Protein AF-A0A966IIR7-F1 (afdb_monomer)

Secondary structure (DSSP, 8-state):
---HHHHHHHHHHHHHHHHHHHHHHHHTTSS-HHHHHHHHHHHHHHHHHHHTT-HHHHHHHHHHHHHHHHHHHHHHHHSPPPHHHHHHHHHHHHHHHHHHHHHHH---

Sequence (108 aa):
MLTNSRIRSSINVICSSLIILKLFSFFNNDITFFFFVFWSIPFAIFMYMGNKLSIKSFQSFSFILLIYFLSASLRVFGIKPLINDLLEMMLIVTLFLVCIFSPRSIKK

pLDDT: mean 88.1, std 7.47, range [52.53, 94.75]

Solvent-accessible surface area (backbone atoms only — not comparable to full-atom values): 6003 Å² total; per-residue (Å²): 133,66,49,73,68,54,53,38,49,52,49,46,52,53,43,49,49,52,45,52,50,45,50,51,38,41,77,70,64,76,44,53,70,66,65,43,52,66,58,41,49,62,42,54,54,41,46,61,48,51,65,69,67,42,59,67,55,33,56,57,44,41,53,56,49,49,55,47,50,57,61,52,46,48,49,42,76,71,44,87,62,48,71,66,51,53,51,49,51,54,51,50,53,52,50,41,52,49,35,67,53,43,57,79,48,60,77,130

Foldseek 3Di:
DQDLVNLLVLLVVLLVVLLVLLVVCVVVVVDDPCVSVVVNVLSVVLNVVVNVLDLVSLVVSLVVLVVVLVVLVCPCPVHPHDPSSVVSNVSSVVSSVSSVCSNVVDDD

Structure (mmCIF, N/CA/C/O backbone):
data_AF-A0A966IIR7-F1
#
_entry.id   AF-A0A966IIR7-F1
#
loop_
_atom_site.group_PDB
_atom_site.id
_atom_site.type_symbol
_atom_site.label_atom_id
_atom_site.label_alt_id
_atom_site.label_comp_id
_atom_site.label_asym_id
_atom_site.label_entity_id
_atom_site.label_seq_id
_atom_site.pdbx_PDB_ins_code
_atom_site.Cartn_x
_atom_site.Cartn_y
_atom_site.Cartn_z
_atom_site.occupancy
_atom_site.B_iso_or_equiv
_atom_site.auth_seq_id
_atom_site.auth_comp_id
_atom_site.auth_asym_id
_atom_site.auth_atom_id
_atom_site.pdbx_PDB_model_num
ATOM 1 N N . MET A 1 1 ? 20.114 4.908 -9.059 1.00 52.53 1 MET A N 1
ATOM 2 C CA . MET A 1 1 ? 19.142 4.111 -9.847 1.00 52.53 1 MET A CA 1
ATOM 3 C C . MET A 1 1 ? 18.743 2.881 -9.044 1.00 52.53 1 MET A C 1
ATOM 5 O O . MET A 1 1 ? 19.628 2.134 -8.643 1.00 52.53 1 MET A O 1
ATOM 9 N N . LEU A 1 2 ? 17.451 2.686 -8.764 1.00 60.75 2 LEU A N 1
ATOM 10 C CA . LEU A 1 2 ? 16.954 1.438 -8.170 1.00 60.75 2 LEU A CA 1
ATOM 11 C C . LEU A 1 2 ? 17.083 0.313 -9.206 1.00 60.75 2 LEU A C 1
ATOM 13 O O . LEU A 1 2 ? 16.666 0.482 -10.348 1.00 60.75 2 LEU A O 1
ATOM 17 N N . THR A 1 3 ? 17.689 -0.814 -8.834 1.00 77.56 3 THR A N 1
ATOM 18 C CA . THR A 1 3 ? 17.731 -2.005 -9.692 1.00 77.56 3 THR A CA 1
ATOM 19 C C . THR A 1 3 ? 16.383 -2.723 -9.657 1.00 77.56 3 THR A C 1
ATOM 21 O O . THR A 1 3 ? 15.680 -2.683 -8.646 1.00 77.56 3 THR A O 1
ATOM 24 N N . ASN A 1 4 ? 16.042 -3.443 -10.728 1.00 82.19 4 ASN A N 1
ATOM 25 C CA . ASN A 1 4 ? 14.807 -4.233 -10.826 1.00 82.19 4 ASN A CA 1
ATOM 26 C C . ASN A 1 4 ? 14.606 -5.173 -9.616 1.00 82.19 4 ASN A C 1
ATOM 28 O O . ASN A 1 4 ? 13.490 -5.322 -9.125 1.00 82.19 4 ASN A O 1
ATOM 32 N N . SER A 1 5 ? 15.687 -5.751 -9.081 1.00 82.56 5 SER A N 1
ATOM 33 C CA . SER A 1 5 ? 15.658 -6.578 -7.866 1.00 82.56 5 SER A CA 1
ATOM 34 C C . SER A 1 5 ? 15.276 -5.797 -6.604 1.00 82.56 5 SER A C 1
ATOM 36 O O . SER A 1 5 ? 14.477 -6.281 -5.804 1.00 82.56 5 SER A O 1
ATOM 38 N N . ARG A 1 6 ? 15.795 -4.573 -6.438 1.00 86.12 6 ARG A N 1
ATOM 39 C CA . ARG A 1 6 ? 15.478 -3.707 -5.294 1.00 86.12 6 ARG A CA 1
ATOM 40 C C . ARG A 1 6 ? 14.026 -3.249 -5.330 1.00 86.12 6 ARG A C 1
ATOM 42 O O . ARG A 1 6 ? 13.383 -3.286 -4.295 1.00 86.12 6 ARG A O 1
ATOM 49 N N . ILE A 1 7 ? 13.494 -2.911 -6.508 1.00 86.12 7 ILE A N 1
ATOM 50 C CA . ILE A 1 7 ? 12.078 -2.534 -6.676 1.00 86.12 7 ILE A CA 1
ATOM 51 C C . ILE A 1 7 ? 11.160 -3.664 -6.194 1.00 86.12 7 ILE A C 1
ATOM 53 O O . ILE A 1 7 ? 10.282 -3.432 -5.366 1.00 86.12 7 ILE A O 1
ATOM 57 N N . ARG A 1 8 ? 11.407 -4.900 -6.651 1.00 89.19 8 ARG A N 1
ATOM 58 C CA . ARG A 1 8 ? 10.648 -6.084 -6.214 1.00 89.19 8 ARG A CA 1
ATOM 59 C C . ARG A 1 8 ? 10.728 -6.282 -4.704 1.00 89.19 8 ARG A C 1
ATOM 61 O O . ARG A 1 8 ? 9.705 -6.460 -4.051 1.00 89.19 8 ARG A O 1
ATOM 68 N N . SER A 1 9 ? 11.938 -6.207 -4.149 1.00 89.44 9 SER A N 1
ATOM 69 C CA . SER A 1 9 ? 12.151 -6.345 -2.708 1.00 89.44 9 SER A CA 1
ATOM 70 C C . SER A 1 9 ? 11.400 -5.274 -1.919 1.00 89.44 9 SER A C 1
ATOM 72 O O . SER A 1 9 ? 10.732 -5.607 -0.948 1.00 89.44 9 SER A O 1
ATOM 74 N N . SER A 1 10 ? 11.466 -4.006 -2.336 1.00 89.94 10 SER A N 1
ATOM 75 C CA . SER A 1 10 ? 10.766 -2.905 -1.670 1.00 89.94 10 SER A CA 1
ATOM 76 C C . SER A 1 10 ? 9.252 -3.103 -1.687 1.00 89.94 10 SER A C 1
ATOM 78 O O . SER A 1 10 ? 8.615 -2.940 -0.654 1.00 89.94 10 SER A O 1
ATOM 80 N N . ILE A 1 11 ? 8.676 -3.509 -2.823 1.00 92.31 11 ILE A N 1
ATOM 81 C CA . ILE A 1 11 ? 7.233 -3.775 -2.930 1.00 92.31 11 ILE A CA 1
ATOM 82 C C . ILE A 1 11 ? 6.820 -4.899 -1.990 1.00 92.31 11 ILE A C 1
ATOM 84 O O . ILE A 1 11 ? 5.873 -4.730 -1.228 1.00 92.31 11 ILE A O 1
ATOM 88 N N . ASN A 1 12 ? 7.537 -6.023 -2.020 1.00 92.19 12 ASN A N 1
ATOM 89 C CA . ASN A 1 12 ? 7.192 -7.184 -1.205 1.00 92.19 12 ASN A CA 1
ATOM 90 C C . ASN A 1 12 ? 7.312 -6.869 0.291 1.00 92.19 12 ASN A C 1
ATOM 92 O O . ASN A 1 12 ? 6.437 -7.265 1.051 1.00 92.19 12 ASN A O 1
ATOM 96 N N . VAL A 1 13 ? 8.341 -6.120 0.706 1.00 94.38 13 VAL A N 1
ATOM 97 C CA . VAL A 1 13 ? 8.530 -5.701 2.106 1.00 94.38 13 VAL A CA 1
ATOM 98 C C . VAL A 1 13 ? 7.434 -4.738 2.563 1.00 94.38 13 VAL A C 1
ATOM 100 O O . VAL A 1 13 ? 6.905 -4.898 3.656 1.00 94.38 13 VAL A O 1
ATOM 103 N N . ILE A 1 14 ? 7.069 -3.749 1.744 1.00 94.12 14 ILE A N 1
ATOM 104 C CA . ILE A 1 14 ? 6.053 -2.759 2.132 1.00 94.12 14 ILE A CA 1
ATOM 105 C C . ILE A 1 14 ? 4.640 -3.367 2.092 1.00 94.12 14 ILE A C 1
ATOM 107 O O . ILE A 1 14 ? 3.805 -3.074 2.942 1.00 94.12 14 ILE A O 1
ATOM 111 N N . CYS A 1 15 ? 4.345 -4.241 1.128 1.00 94.25 15 CYS A N 1
ATOM 112 C CA . CYS A 1 15 ? 3.049 -4.921 1.080 1.00 94.25 15 CYS A CA 1
ATOM 113 C C . CYS A 1 15 ? 2.898 -5.932 2.220 1.00 94.25 15 CYS A C 1
ATOM 115 O O . CYS A 1 15 ? 1.826 -6.018 2.816 1.00 94.25 15 CYS A O 1
ATOM 117 N N . SER A 1 16 ? 3.956 -6.681 2.550 1.00 93.69 16 SER A N 1
ATOM 118 C CA . SER A 1 16 ? 3.914 -7.603 3.685 1.00 93.69 16 SER A CA 1
ATOM 119 C C . SER A 1 16 ? 3.780 -6.852 5.006 1.00 93.69 16 SER A C 1
ATOM 121 O O . SER A 1 16 ? 2.968 -7.257 5.835 1.00 93.69 16 SER A O 1
ATOM 123 N N . SER A 1 17 ? 4.476 -5.722 5.183 1.00 94.38 17 SER A N 1
ATOM 124 C CA . SER A 1 17 ? 4.325 -4.897 6.382 1.00 94.38 17 SER A CA 1
ATOM 125 C C . SER A 1 17 ? 2.912 -4.326 6.516 1.00 94.38 17 SER A C 1
ATOM 127 O O . SER A 1 17 ? 2.359 -4.379 7.610 1.00 94.38 17 SER A O 1
ATOM 129 N N . LEU A 1 18 ? 2.280 -3.879 5.422 1.00 94.38 18 LEU A N 1
ATOM 130 C CA . LEU A 1 18 ? 0.878 -3.440 5.428 1.00 94.38 18 LEU A CA 1
ATOM 131 C C . LEU A 1 18 ? -0.083 -4.556 5.853 1.00 94.38 18 LEU A C 1
ATOM 133 O O . LEU A 1 18 ? -0.958 -4.324 6.684 1.00 94.38 18 LEU A O 1
ATOM 137 N N . ILE A 1 19 ? 0.089 -5.771 5.323 1.00 94.38 19 ILE A N 1
ATOM 138 C CA . ILE A 1 19 ? -0.754 -6.922 5.685 1.00 94.38 19 ILE A CA 1
ATOM 139 C C . ILE A 1 19 ? -0.553 -7.305 7.155 1.00 94.38 19 ILE A C 1
ATOM 141 O O . ILE A 1 19 ? -1.532 -7.550 7.857 1.00 94.38 19 ILE A O 1
ATOM 145 N N . ILE A 1 20 ? 0.693 -7.324 7.634 1.00 94.75 20 ILE A N 1
ATOM 146 C CA . ILE A 1 20 ? 1.017 -7.607 9.039 1.00 94.75 20 ILE A CA 1
ATOM 147 C C . ILE A 1 20 ? 0.396 -6.550 9.957 1.00 94.75 20 ILE A C 1
ATOM 149 O O . ILE A 1 20 ? -0.198 -6.890 10.976 1.00 94.75 20 ILE A O 1
ATOM 153 N N . LEU A 1 21 ? 0.472 -5.272 9.590 1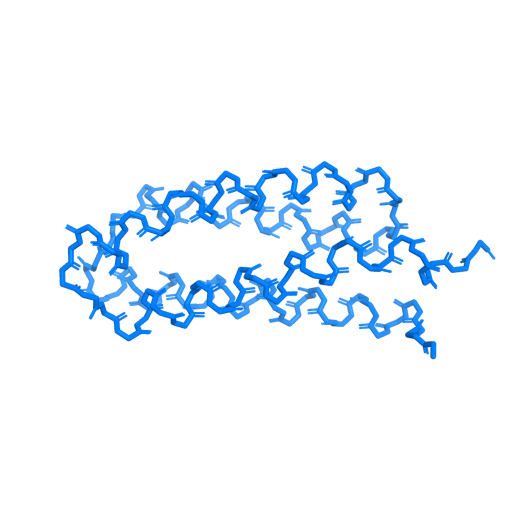.00 93.88 21 LEU A N 1
ATOM 154 C CA . LEU A 1 21 ? -0.107 -4.193 10.383 1.00 93.88 21 LEU A CA 1
ATOM 155 C C . LEU A 1 21 ? -1.638 -4.307 10.437 1.00 93.88 21 LEU A C 1
ATOM 157 O O . LEU A 1 21 ? -2.234 -4.224 11.508 1.00 93.88 21 LEU A O 1
ATOM 161 N N . LYS A 1 22 ? -2.266 -4.634 9.304 1.00 91.81 22 LYS A N 1
ATOM 162 C CA . LYS A 1 22 ? -3.694 -4.965 9.222 1.00 91.81 22 LYS A CA 1
ATOM 163 C C . LYS A 1 22 ? -4.073 -6.176 10.083 1.00 91.81 22 LYS A C 1
ATOM 165 O O . LYS A 1 22 ? -5.136 -6.154 10.699 1.00 91.81 22 LYS A O 1
ATOM 170 N N . LEU A 1 23 ? -3.227 -7.206 10.151 1.00 93.44 23 LEU A N 1
ATOM 171 C CA . LEU A 1 23 ? -3.422 -8.347 11.054 1.00 93.44 23 LEU A CA 1
ATOM 172 C C . LEU A 1 23 ? -3.385 -7.908 12.522 1.00 93.44 23 LEU A C 1
ATOM 174 O O . LEU A 1 23 ? -4.250 -8.318 13.290 1.00 93.44 23 LEU A O 1
ATOM 178 N N . PHE A 1 24 ? -2.445 -7.042 12.911 1.00 92.81 24 PHE A N 1
ATOM 179 C CA . PHE A 1 24 ? -2.403 -6.493 14.270 1.00 92.81 24 PHE A CA 1
ATOM 180 C C . PHE A 1 24 ? -3.656 -5.678 14.607 1.00 92.81 24 PHE A C 1
ATOM 182 O O . PHE A 1 24 ? -4.251 -5.898 15.657 1.00 92.81 24 PHE A O 1
ATOM 189 N N . SER A 1 25 ? -4.114 -4.800 13.709 1.00 90.69 25 SER A N 1
ATOM 190 C CA . SER A 1 25 ? -5.377 -4.067 13.894 1.00 90.69 25 SER A CA 1
ATOM 191 C C . SER A 1 25 ? -6.588 -4.999 14.012 1.00 90.69 25 SER A C 1
ATOM 193 O O . SER A 1 25 ? -7.524 -4.700 14.747 1.00 90.69 25 SER A O 1
ATOM 195 N N . PHE A 1 26 ? -6.586 -6.137 13.310 1.00 92.06 26 PHE A N 1
ATOM 196 C CA . PHE A 1 26 ? -7.637 -7.145 13.454 1.00 92.06 26 PHE A CA 1
ATOM 197 C C . PHE A 1 26 ? -7.594 -7.821 14.831 1.00 92.06 26 PHE A C 1
ATOM 199 O O . PHE A 1 26 ? -8.626 -7.904 15.489 1.00 92.06 26 PHE A O 1
ATOM 206 N N . PHE A 1 27 ? -6.417 -8.242 15.305 1.00 91.69 27 PHE A N 1
ATOM 207 C CA . PHE A 1 27 ? -6.271 -8.835 16.642 1.00 91.69 27 PHE A CA 1
ATOM 208 C C . PHE A 1 27 ? -6.611 -7.864 17.779 1.00 91.69 27 PHE A C 1
ATOM 210 O O . PHE A 1 27 ? -7.121 -8.290 18.812 1.00 91.69 27 PHE A O 1
ATOM 217 N N . ASN A 1 28 ? -6.382 -6.566 17.576 1.00 89.94 28 ASN A N 1
ATOM 218 C CA . ASN A 1 28 ? -6.762 -5.516 18.521 1.00 89.94 28 ASN A CA 1
ATOM 219 C C . ASN A 1 28 ? -8.266 -5.182 18.497 1.00 89.94 28 ASN A C 1
ATOM 221 O O . ASN A 1 28 ? -8.707 -4.335 19.268 1.00 89.94 28 ASN A O 1
ATOM 225 N N . ASN A 1 29 ? -9.059 -5.851 17.649 1.00 86.12 29 ASN A N 1
ATOM 226 C CA . ASN A 1 29 ? -10.483 -5.587 17.411 1.00 86.12 29 ASN A CA 1
ATOM 227 C C . ASN A 1 29 ? -10.792 -4.182 16.854 1.00 86.12 29 ASN A C 1
ATOM 229 O O . ASN A 1 29 ? -11.938 -3.739 16.912 1.00 86.12 29 ASN A O 1
ATOM 233 N N . ASP A 1 30 ? -9.806 -3.501 16.260 1.00 85.44 30 ASP A N 1
ATOM 234 C CA . ASP A 1 30 ? -9.989 -2.176 15.647 1.00 85.44 30 ASP A CA 1
ATOM 235 C C . ASP A 1 30 ? -10.734 -2.266 14.302 1.00 85.44 30 ASP A C 1
ATOM 237 O O . ASP A 1 30 ? -11.360 -1.308 13.844 1.00 85.44 30 ASP A O 1
ATOM 241 N N . ILE A 1 31 ? -10.652 -3.422 13.634 1.00 88.44 31 ILE A N 1
ATOM 242 C CA . ILE A 1 31 ? -11.273 -3.675 12.331 1.00 88.44 31 ILE A CA 1
ATOM 243 C C . ILE A 1 31 ? -11.984 -5.025 12.302 1.00 88.44 31 ILE A C 1
ATOM 245 O O . ILE A 1 31 ? -11.581 -5.985 12.955 1.00 88.44 31 ILE A O 1
ATOM 249 N N . THR A 1 32 ? -13.011 -5.132 11.462 1.00 91.12 32 THR A N 1
ATOM 250 C CA . THR A 1 32 ? -13.695 -6.406 11.224 1.00 91.12 32 THR A CA 1
ATOM 251 C C . THR A 1 32 ? -12.884 -7.316 10.303 1.00 91.12 32 THR A C 1
ATOM 253 O O . THR A 1 32 ? -12.108 -6.857 9.458 1.00 91.12 32 THR A O 1
ATOM 256 N N . PHE A 1 33 ? -13.131 -8.625 10.400 1.00 89.06 33 PHE A N 1
ATOM 257 C CA . PHE A 1 33 ? -12.530 -9.621 9.509 1.00 89.06 33 PHE A CA 1
ATOM 258 C C . PHE A 1 33 ? -12.780 -9.301 8.025 1.00 89.06 33 PHE A C 1
ATOM 260 O O . PHE A 1 33 ? -11.876 -9.403 7.198 1.00 89.06 33 PHE A O 1
ATOM 267 N N . PHE A 1 34 ? -13.983 -8.827 7.688 1.00 90.75 34 PHE A N 1
ATOM 268 C CA . PHE A 1 34 ? -14.313 -8.417 6.323 1.00 90.75 34 PHE A CA 1
ATOM 269 C C . PHE A 1 34 ? -13.407 -7.277 5.831 1.00 90.75 34 PHE A C 1
ATOM 271 O O . PHE A 1 34 ? -12.843 -7.363 4.743 1.00 90.75 34 PHE A O 1
ATOM 278 N N . PHE A 1 35 ? -13.193 -6.242 6.653 1.00 88.88 35 PHE A N 1
ATOM 279 C CA . PHE A 1 35 ? -12.299 -5.123 6.326 1.00 88.88 35 PHE A CA 1
ATOM 280 C C . PHE A 1 35 ? -10.824 -5.523 6.246 1.00 88.88 35 PHE A C 1
ATOM 282 O O . PHE A 1 35 ? -10.038 -4.858 5.564 1.00 88.88 35 PHE A O 1
ATOM 289 N N . PHE A 1 36 ? -10.426 -6.566 6.968 1.00 91.62 36 PHE A N 1
ATOM 290 C CA . PHE A 1 36 ? -9.097 -7.147 6.856 1.00 91.62 36 PHE A CA 1
ATOM 291 C C . PHE A 1 36 ? -8.916 -7.848 5.500 1.00 91.62 36 PHE A C 1
ATOM 293 O O . PHE A 1 36 ? -7.987 -7.531 4.753 1.00 91.62 36 PHE A O 1
ATOM 300 N N . VAL A 1 37 ? -9.832 -8.752 5.142 1.00 92.81 37 VAL A N 1
ATOM 301 C CA . VAL A 1 37 ? -9.762 -9.531 3.895 1.00 92.81 37 VAL A CA 1
ATOM 302 C C . VAL A 1 37 ? -9.901 -8.633 2.664 1.00 92.81 37 VAL A C 1
ATOM 304 O O . VAL A 1 37 ? -9.102 -8.734 1.734 1.00 92.81 37 VAL A O 1
ATOM 307 N N . PHE A 1 38 ? -10.860 -7.704 2.679 1.00 92.19 38 PHE A N 1
ATOM 308 C CA . PHE A 1 38 ? -11.132 -6.812 1.550 1.00 92.19 38 PHE A CA 1
ATOM 309 C C . PHE A 1 38 ? -9.896 -6.009 1.126 1.00 92.19 38 PHE A C 1
ATOM 311 O O . PHE A 1 38 ? -9.621 -5.886 -0.064 1.00 92.19 38 PHE A O 1
ATOM 318 N N . TRP A 1 39 ? -9.121 -5.504 2.091 1.00 90.38 39 TRP A N 1
ATOM 319 C CA . TRP A 1 39 ? -7.938 -4.693 1.802 1.00 90.38 39 TRP A CA 1
ATOM 320 C C . TRP A 1 39 ? -6.649 -5.501 1.641 1.00 90.38 39 TRP A C 1
ATOM 322 O O . TRP A 1 39 ? -5.774 -5.085 0.887 1.00 90.38 39 TRP A O 1
ATOM 332 N N . SER A 1 40 ? -6.526 -6.676 2.264 1.00 91.44 40 SER A N 1
ATOM 333 C CA . SER A 1 40 ? -5.346 -7.540 2.093 1.00 91.44 40 SER A CA 1
ATOM 334 C C . SER A 1 40 ? -5.275 -8.206 0.713 1.00 91.44 40 SER A C 1
ATOM 336 O O . SER A 1 40 ? -4.176 -8.375 0.180 1.00 91.44 40 SER A O 1
ATOM 338 N N . ILE A 1 41 ? -6.417 -8.522 0.087 1.00 92.44 41 ILE A N 1
ATOM 339 C CA . ILE A 1 41 ? -6.465 -9.143 -1.249 1.00 92.44 41 ILE A CA 1
ATOM 340 C C . ILE A 1 41 ? -5.776 -8.274 -2.322 1.00 92.44 41 ILE A C 1
ATOM 342 O O . ILE A 1 41 ? -4.883 -8.788 -3.003 1.00 92.44 41 ILE A O 1
ATOM 346 N N . PRO A 1 42 ? -6.104 -6.974 -2.483 1.00 91.12 42 PRO A N 1
ATOM 347 C CA . PRO A 1 42 ? -5.408 -6.105 -3.428 1.00 91.12 42 PRO A CA 1
ATOM 348 C C . PRO A 1 42 ? -3.889 -6.065 -3.230 1.00 91.12 42 PRO A C 1
ATOM 350 O O . PRO A 1 42 ? -3.150 -6.084 -4.215 1.00 91.12 42 PRO A O 1
ATOM 353 N N . PHE A 1 43 ? -3.408 -6.068 -1.980 1.00 92.06 43 PHE A N 1
ATOM 354 C CA . PHE A 1 43 ? -1.971 -6.113 -1.681 1.00 92.06 43 PHE A CA 1
ATOM 355 C C . PHE A 1 43 ? -1.330 -7.436 -2.097 1.00 92.06 43 PHE A C 1
ATOM 357 O O . PHE A 1 43 ? -0.247 -7.434 -2.683 1.00 92.06 43 PHE A O 1
ATOM 364 N N . ALA A 1 44 ? -2.004 -8.561 -1.856 1.00 91.38 44 ALA A N 1
ATOM 365 C CA . ALA A 1 44 ? -1.529 -9.875 -2.279 1.00 91.38 44 ALA A CA 1
ATOM 366 C C . ALA A 1 44 ? -1.438 -9.987 -3.810 1.00 91.38 44 ALA A C 1
ATOM 368 O O . ALA A 1 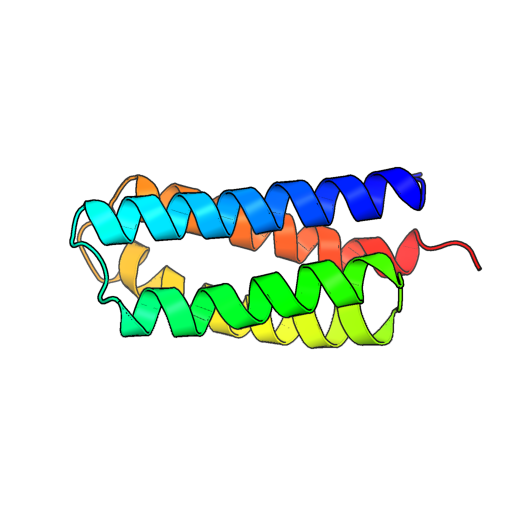44 ? -0.411 -10.415 -4.347 1.00 91.38 44 ALA A O 1
ATOM 369 N N . ILE A 1 45 ? -2.474 -9.531 -4.524 1.00 90.75 45 ILE A N 1
ATOM 370 C CA . ILE A 1 45 ? -2.481 -9.484 -5.994 1.00 90.75 45 ILE A CA 1
ATOM 371 C C . ILE A 1 45 ? -1.341 -8.592 -6.495 1.00 90.75 45 ILE A C 1
ATOM 373 O O . ILE A 1 45 ? -0.621 -8.959 -7.429 1.00 90.75 45 ILE A O 1
ATOM 377 N N . PHE A 1 46 ? -1.130 -7.440 -5.860 1.00 90.44 46 PHE A N 1
ATOM 378 C CA . PHE A 1 46 ? -0.076 -6.528 -6.270 1.00 90.44 46 PHE A CA 1
ATOM 379 C C . PHE A 1 46 ? 1.328 -7.058 -6.019 1.00 90.44 46 PHE A C 1
ATOM 381 O O . PHE A 1 46 ? 2.180 -6.860 -6.877 1.00 90.44 46 PHE A O 1
ATOM 388 N N . MET A 1 47 ? 1.586 -7.783 -4.930 1.00 90.25 47 MET A N 1
ATOM 389 C CA . MET A 1 47 ? 2.880 -8.453 -4.750 1.00 90.25 47 MET A CA 1
ATOM 390 C C . MET A 1 47 ? 3.190 -9.380 -5.931 1.00 90.25 47 MET A C 1
ATOM 392 O O . MET A 1 47 ? 4.288 -9.342 -6.491 1.00 90.25 47 MET A O 1
ATOM 396 N N . TYR A 1 48 ? 2.205 -10.155 -6.395 1.00 89.00 48 TYR A N 1
ATOM 397 C CA . TYR A 1 48 ? 2.379 -11.009 -7.570 1.00 89.00 48 TYR A CA 1
ATOM 398 C C . TYR A 1 48 ? 2.606 -10.201 -8.862 1.00 89.00 48 TYR A C 1
ATOM 400 O O . TYR A 1 48 ? 3.529 -10.493 -9.628 1.00 89.00 48 TYR A O 1
ATOM 408 N N . MET A 1 49 ? 1.805 -9.160 -9.112 1.00 86.50 49 MET A N 1
ATOM 409 C CA . MET A 1 49 ? 1.915 -8.348 -10.334 1.00 86.50 49 MET A CA 1
ATOM 410 C C . MET A 1 49 ? 3.162 -7.451 -10.356 1.00 86.50 49 MET A C 1
ATOM 412 O O . MET A 1 49 ? 3.804 -7.316 -11.398 1.00 86.50 49 MET A O 1
ATOM 416 N N . GLY A 1 50 ? 3.546 -6.875 -9.219 1.00 82.00 50 GLY A N 1
ATOM 417 C CA . GLY A 1 50 ? 4.719 -6.016 -9.050 1.00 82.00 50 GLY A CA 1
ATOM 418 C C . GLY A 1 50 ? 6.026 -6.751 -9.344 1.00 82.00 50 GLY A C 1
ATOM 419 O O . GLY A 1 50 ? 6.951 -6.170 -9.915 1.00 82.00 50 GLY A O 1
ATOM 420 N N . ASN A 1 51 ? 6.072 -8.063 -9.095 1.00 83.56 51 ASN A N 1
ATOM 421 C CA . ASN A 1 51 ? 7.207 -8.904 -9.478 1.00 83.56 51 ASN A CA 1
ATOM 422 C C . ASN A 1 51 ? 7.392 -9.015 -11.003 1.00 83.56 51 ASN A C 1
ATOM 424 O O . ASN A 1 51 ? 8.530 -9.120 -11.476 1.00 83.56 51 ASN A O 1
ATOM 428 N N . LYS A 1 52 ? 6.311 -8.897 -11.788 1.00 84.44 52 LYS A N 1
ATOM 429 C CA . LYS A 1 52 ? 6.364 -8.868 -13.263 1.00 84.44 52 LYS A CA 1
ATOM 430 C C . LYS A 1 52 ? 6.871 -7.535 -13.825 1.00 84.44 52 LYS A C 1
ATOM 432 O O . LYS A 1 52 ? 7.080 -7.437 -15.028 1.00 84.44 52 LYS A O 1
ATOM 437 N N . LEU A 1 53 ? 7.087 -6.526 -12.975 1.00 83.12 53 LEU A N 1
ATOM 438 C CA . LEU A 1 53 ? 7.612 -5.204 -13.333 1.00 83.12 53 LEU A CA 1
ATOM 439 C C . LEU A 1 53 ? 6.859 -4.514 -14.488 1.00 83.12 53 LEU A C 1
ATOM 441 O O . LEU A 1 53 ? 7.447 -3.783 -15.283 1.00 83.12 53 LEU A O 1
ATOM 445 N N . SER A 1 54 ? 5.547 -4.736 -14.599 1.00 84.25 54 SER A N 1
ATOM 446 C CA . SER A 1 54 ? 4.764 -4.160 -15.693 1.00 84.25 54 SER A CA 1
ATOM 447 C C . SER A 1 54 ? 4.342 -2.723 -15.372 1.00 84.25 54 SER A C 1
ATOM 449 O O . SER A 1 54 ? 3.720 -2.460 -14.346 1.00 84.25 54 SER A O 1
ATOM 451 N N . ILE A 1 55 ? 4.635 -1.771 -16.261 1.00 85.25 55 ILE A N 1
ATOM 452 C CA . ILE A 1 55 ? 4.293 -0.350 -16.049 1.00 85.25 55 ILE A CA 1
ATOM 453 C C . ILE A 1 55 ? 2.782 -0.167 -15.814 1.00 85.25 55 ILE A C 1
ATOM 455 O O . ILE A 1 55 ? 2.376 0.562 -14.910 1.00 85.25 55 ILE A O 1
ATOM 459 N N . LYS A 1 56 ? 1.947 -0.895 -16.572 1.00 86.88 56 LYS A N 1
ATOM 460 C CA . LYS A 1 56 ? 0.483 -0.856 -16.435 1.00 86.88 56 LYS A CA 1
ATOM 461 C C . LYS A 1 56 ? 0.005 -1.344 -15.061 1.00 86.88 56 LYS A C 1
ATOM 463 O O . LYS A 1 56 ? -0.916 -0.749 -14.508 1.00 86.88 56 LYS A O 1
ATOM 468 N N . SER A 1 57 ? 0.628 -2.381 -14.486 1.00 86.38 57 SER A N 1
ATOM 469 C CA . SER A 1 57 ? 0.242 -2.864 -13.151 1.00 86.38 57 SER A CA 1
ATOM 470 C C . SER A 1 57 ? 0.560 -1.850 -12.060 1.00 86.38 57 SER A C 1
ATOM 472 O O . SER A 1 57 ? -0.262 -1.658 -11.172 1.00 86.38 57 SER A O 1
ATOM 474 N N . PHE A 1 58 ? 1.707 -1.164 -12.139 1.00 90.25 58 PHE A N 1
ATOM 475 C CA . PHE A 1 58 ? 2.042 -0.096 -11.191 1.00 90.25 58 PHE A CA 1
ATOM 476 C C . PHE A 1 58 ? 1.043 1.057 -11.252 1.00 90.25 58 PHE A C 1
ATOM 478 O O . PHE A 1 58 ? 0.552 1.484 -10.213 1.00 90.25 58 PHE A O 1
ATOM 485 N N . GLN A 1 59 ? 0.687 1.511 -12.456 1.00 89.69 59 GLN A N 1
ATOM 486 C CA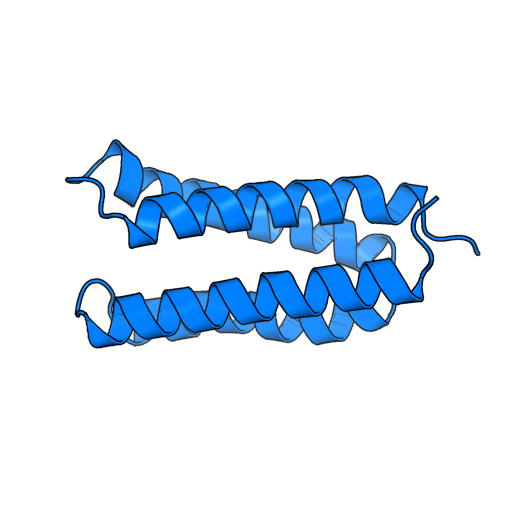 . GLN A 1 59 ? -0.278 2.597 -12.630 1.00 89.69 59 GLN A CA 1
ATOM 487 C C . GLN A 1 59 ? -1.672 2.226 -12.101 1.00 89.69 59 GLN A C 1
ATOM 489 O O . GLN A 1 59 ? -2.268 2.996 -11.350 1.00 89.69 59 GLN A O 1
ATOM 494 N N . SER A 1 60 ? -2.184 1.042 -12.458 1.00 90.25 60 SER A N 1
ATOM 495 C CA . SER A 1 60 ? -3.487 0.572 -11.967 1.00 90.25 60 SER A CA 1
ATOM 496 C C . SER A 1 60 ? -3.496 0.418 -10.448 1.00 90.25 60 SER A C 1
ATOM 498 O O . SER A 1 60 ? -4.499 0.711 -9.803 1.00 90.25 60 SER A O 1
ATOM 500 N N . PHE A 1 61 ? -2.388 -0.033 -9.862 1.00 91.38 61 PHE A N 1
ATOM 501 C CA . PHE A 1 61 ? -2.306 -0.223 -8.424 1.00 91.38 61 PHE A CA 1
ATOM 502 C C . PHE A 1 61 ? -2.176 1.089 -7.651 1.00 91.38 61 PHE A C 1
ATOM 504 O O . PHE A 1 61 ? -2.783 1.223 -6.594 1.00 91.38 61 PHE A O 1
ATOM 511 N N . SER A 1 62 ? -1.476 2.091 -8.194 1.00 91.69 62 SER A N 1
ATOM 512 C CA . SER A 1 62 ? -1.470 3.444 -7.625 1.00 91.69 62 SER A CA 1
ATOM 513 C C . SER A 1 62 ? -2.887 4.000 -7.4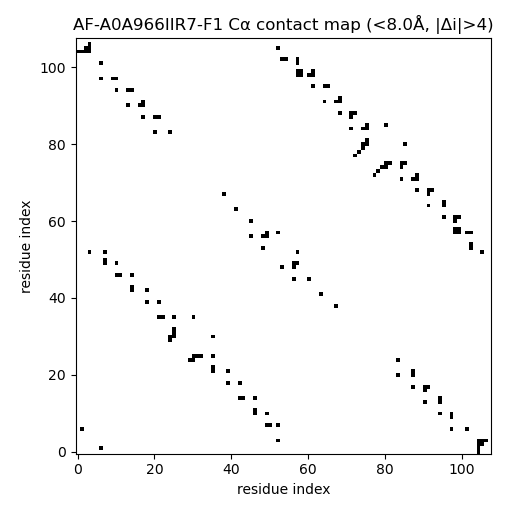59 1.00 91.69 62 SER A C 1
ATOM 515 O O . SER A 1 62 ? -3.157 4.669 -6.466 1.00 91.69 62 SER A O 1
ATOM 517 N N . PHE A 1 63 ? -3.809 3.689 -8.375 1.00 92.12 63 PHE A N 1
ATOM 518 C CA . PHE A 1 63 ? -5.211 4.087 -8.237 1.00 92.12 63 PHE A CA 1
ATOM 519 C C . PHE A 1 63 ? -5.913 3.369 -7.072 1.00 92.12 63 PHE A C 1
ATOM 521 O O . PHE A 1 63 ? -6.572 4.012 -6.260 1.00 92.12 63 PHE A O 1
ATOM 528 N N . ILE A 1 64 ? -5.715 2.053 -6.935 1.00 92.56 64 ILE A N 1
ATOM 529 C CA . ILE A 1 64 ? -6.258 1.266 -5.813 1.00 92.56 64 ILE A CA 1
ATOM 530 C C . ILE A 1 64 ? -5.709 1.775 -4.472 1.00 92.56 64 ILE A C 1
ATOM 532 O O . ILE A 1 64 ? -6.466 1.954 -3.519 1.00 92.56 64 ILE A O 1
ATOM 536 N N . LEU A 1 65 ? -4.407 2.066 -4.408 1.00 92.69 65 LEU A N 1
ATOM 537 C CA . LEU A 1 65 ? -3.758 2.664 -3.242 1.00 92.69 65 LEU A CA 1
ATOM 538 C C . LEU A 1 65 ? -4.338 4.024 -2.875 1.00 92.69 65 LEU A C 1
ATOM 540 O O . LEU A 1 65 ? -4.462 4.324 -1.695 1.00 92.69 65 LEU A O 1
ATOM 544 N N . LEU A 1 66 ? -4.689 4.841 -3.867 1.00 93.50 66 LEU A N 1
ATOM 545 C CA . LEU A 1 66 ? -5.290 6.147 -3.631 1.00 93.50 66 LEU A CA 1
ATOM 546 C C . LEU A 1 66 ? -6.680 6.007 -2.998 1.00 93.50 66 LEU A C 1
ATOM 548 O O . LEU A 1 66 ? -6.975 6.690 -2.021 1.00 93.50 66 LEU A O 1
ATOM 552 N N . ILE A 1 67 ? -7.502 5.070 -3.485 1.00 93.12 67 ILE A N 1
ATOM 553 C CA . ILE A 1 67 ? -8.793 4.737 -2.858 1.00 93.12 67 ILE A CA 1
ATOM 554 C C . ILE A 1 67 ? -8.577 4.228 -1.428 1.00 93.12 67 ILE A C 1
ATOM 556 O O . ILE A 1 67 ? -9.300 4.621 -0.511 1.00 93.12 67 ILE A O 1
ATOM 560 N N . TYR A 1 68 ? -7.562 3.391 -1.214 1.00 93.00 68 TYR A N 1
ATOM 561 C CA . TYR A 1 68 ? -7.246 2.900 0.121 1.00 93.00 68 TYR A CA 1
ATOM 562 C C . TYR A 1 68 ? -6.813 4.013 1.072 1.00 93.00 68 TYR A C 1
ATOM 564 O O . TYR A 1 68 ? -7.305 4.088 2.194 1.00 93.00 68 TYR A O 1
ATOM 572 N N . PHE A 1 69 ? -5.946 4.911 0.605 1.00 93.69 69 PHE A N 1
ATOM 573 C CA . PHE A 1 69 ? -5.512 6.094 1.337 1.00 93.69 69 PHE A CA 1
ATOM 574 C C . PHE A 1 69 ? -6.704 6.961 1.750 1.00 93.69 69 PHE A C 1
ATOM 576 O O . PHE A 1 69 ? -6.811 7.342 2.913 1.00 93.69 69 PHE A O 1
ATOM 583 N N . LEU A 1 70 ? -7.638 7.213 0.825 1.00 92.44 70 LEU A N 1
ATOM 584 C CA . LEU A 1 70 ? -8.874 7.944 1.107 1.00 92.44 70 LEU A CA 1
ATOM 585 C C . LEU A 1 70 ? -9.665 7.257 2.233 1.00 92.44 70 LEU A C 1
ATOM 587 O O . LEU A 1 70 ? -10.005 7.900 3.223 1.00 92.44 70 LEU A O 1
ATOM 591 N N . SER A 1 71 ? -9.876 5.940 2.149 1.00 89.19 71 SER A N 1
ATOM 592 C CA . SER A 1 71 ? -10.585 5.186 3.192 1.00 89.19 71 SER A CA 1
ATOM 593 C C . SER A 1 71 ? -9.852 5.168 4.540 1.00 89.19 71 SER A C 1
ATOM 595 O O . SER A 1 71 ? -10.501 5.262 5.581 1.00 89.19 71 SER A O 1
ATOM 597 N N . ALA A 1 72 ? -8.524 5.040 4.550 1.00 88.94 72 ALA A N 1
ATOM 598 C CA . ALA A 1 72 ? -7.721 5.002 5.771 1.00 88.94 72 ALA A CA 1
ATOM 599 C C . ALA A 1 72 ? -7.630 6.381 6.448 1.00 88.94 72 ALA A C 1
ATOM 601 O O . ALA A 1 72 ? -7.681 6.468 7.674 1.00 88.94 72 ALA A O 1
ATOM 602 N N . SER A 1 73 ? -7.596 7.462 5.664 1.00 90.69 73 SER A N 1
ATOM 603 C CA . SER A 1 73 ? -7.548 8.834 6.181 1.00 90.69 73 SER A CA 1
ATOM 604 C C . SER A 1 73 ? -8.770 9.199 7.030 1.00 90.69 73 SER A C 1
ATOM 606 O O . SER A 1 73 ? -8.633 9.924 8.014 1.00 90.69 73 SER A O 1
ATOM 608 N N . LEU A 1 74 ? -9.942 8.628 6.728 1.00 86.94 74 LEU A N 1
ATOM 609 C CA . LEU A 1 74 ? -11.149 8.802 7.541 1.00 86.94 74 LEU A CA 1
ATOM 610 C C . LEU A 1 74 ? -10.977 8.270 8.969 1.00 86.94 74 LEU A C 1
ATOM 612 O O . LEU A 1 74 ? -11.534 8.850 9.894 1.00 86.94 74 LEU A O 1
ATOM 616 N N . ARG A 1 75 ? -10.196 7.202 9.173 1.00 84.44 75 ARG A N 1
ATOM 617 C CA . ARG A 1 75 ? -9.935 6.665 10.519 1.00 84.44 75 ARG A CA 1
ATOM 618 C C . ARG A 1 75 ? -8.960 7.542 11.301 1.00 84.44 75 ARG A C 1
ATOM 620 O O . ARG A 1 75 ? -9.208 7.824 12.465 1.00 84.44 75 ARG A O 1
ATOM 627 N N . VAL A 1 76 ? -7.905 8.031 10.646 1.00 85.69 76 VAL A N 1
ATOM 628 C CA . VAL A 1 76 ? -6.890 8.883 11.292 1.00 85.69 76 VAL A CA 1
ATOM 629 C C . VAL A 1 76 ? -7.422 10.273 11.637 1.00 85.69 76 VAL A C 1
ATOM 631 O O . VAL A 1 76 ? -7.123 10.785 12.711 1.00 85.69 76 VAL A O 1
ATOM 634 N N . PHE A 1 77 ? -8.181 10.896 10.733 1.00 86.31 77 PHE A N 1
ATOM 635 C CA . PHE A 1 77 ? -8.647 12.276 10.911 1.00 86.31 77 PHE A CA 1
ATOM 636 C C . PHE A 1 77 ? -10.096 12.382 11.401 1.00 86.31 77 PHE A C 1
ATOM 638 O O . PHE A 1 77 ? -10.475 13.426 11.923 1.00 86.31 77 PHE A O 1
ATOM 645 N N . GLY A 1 78 ? -10.914 11.341 11.222 1.00 78.19 78 GLY A N 1
ATOM 646 C CA . GLY A 1 78 ? -12.334 11.341 11.597 1.00 78.19 78 GLY A CA 1
ATOM 647 C C . GLY A 1 78 ? -12.654 10.651 12.927 1.00 78.19 78 GLY A C 1
ATOM 648 O O . GLY A 1 78 ? -13.750 10.835 13.449 1.00 78.19 78 GLY A O 1
ATOM 649 N N . ILE A 1 79 ? -11.727 9.868 13.487 1.00 78.81 79 ILE A N 1
ATOM 650 C CA . ILE A 1 79 ? -11.859 9.174 14.780 1.00 78.81 79 ILE A CA 1
ATOM 651 C C . ILE A 1 79 ? -10.606 9.484 15.617 1.00 78.81 79 ILE A C 1
ATOM 653 O O . ILE A 1 79 ? -9.656 10.096 15.131 1.00 78.81 79 ILE A O 1
ATOM 657 N N . LYS A 1 80 ? -10.590 9.101 16.899 1.00 77.12 80 LYS A N 1
ATOM 658 C CA . LYS A 1 80 ? -9.383 9.151 17.729 1.00 77.12 80 LYS A CA 1
ATOM 659 C C . LYS A 1 80 ? -8.257 8.352 17.042 1.00 77.12 80 LYS A C 1
ATOM 661 O O . LYS A 1 80 ? -8.405 7.138 16.904 1.00 77.12 80 LYS A O 1
ATOM 666 N N . PRO A 1 81 ? -7.144 8.994 16.648 1.00 75.75 81 PRO A N 1
ATOM 667 C CA . PRO A 1 81 ? -6.104 8.332 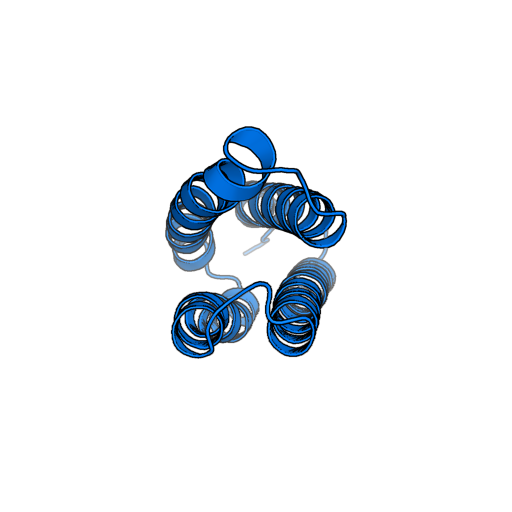15.877 1.00 75.75 81 PRO A CA 1
ATOM 668 C C . PRO A 1 81 ? -5.401 7.269 16.720 1.00 75.75 81 PRO A C 1
ATOM 670 O O . PRO A 1 81 ? -4.848 7.563 17.784 1.00 75.75 81 PRO A O 1
ATOM 673 N N . LEU A 1 82 ? -5.397 6.035 16.222 1.00 85.56 82 LEU A N 1
ATOM 674 C CA . LEU A 1 82 ? -4.566 4.960 16.746 1.00 85.56 82 LEU A CA 1
ATOM 675 C C . LEU A 1 82 ? -3.188 5.010 16.079 1.00 85.56 82 LEU A C 1
ATOM 677 O O . LEU A 1 82 ? -3.043 5.373 14.911 1.00 85.56 82 LEU A O 1
ATOM 681 N N . ILE A 1 83 ? -2.156 4.598 16.816 1.00 87.75 83 ILE A N 1
ATOM 682 C CA . ILE A 1 83 ? -0.777 4.541 16.303 1.00 87.75 83 ILE A CA 1
ATOM 683 C C . ILE A 1 83 ? -0.688 3.615 15.080 1.00 87.75 83 ILE A C 1
ATOM 685 O O . ILE A 1 83 ? 0.028 3.920 14.126 1.00 87.75 83 ILE A O 1
ATOM 689 N N . ASN A 1 84 ? -1.465 2.527 15.074 1.00 88.38 84 ASN A N 1
ATOM 690 C CA . ASN A 1 84 ? -1.550 1.608 13.942 1.00 88.38 84 ASN A CA 1
ATOM 691 C C . ASN A 1 84 ? -2.088 2.307 12.686 1.00 88.38 84 ASN A C 1
ATOM 693 O O . ASN A 1 84 ? -1.498 2.156 11.621 1.00 88.38 84 ASN A O 1
ATOM 697 N N . ASP A 1 85 ? -3.133 3.129 12.805 1.00 89.00 85 ASP A N 1
A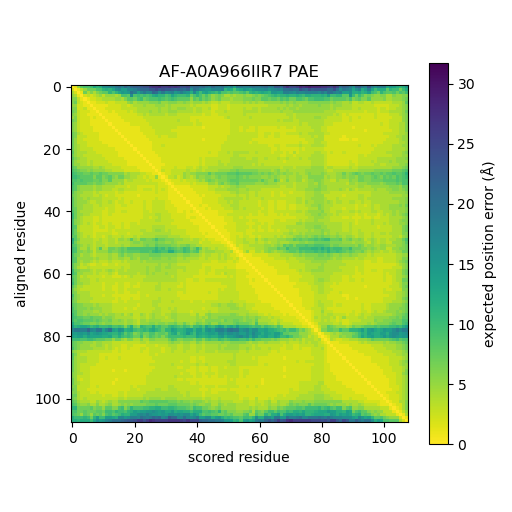TOM 698 C CA . ASP A 1 85 ? -3.702 3.843 11.655 1.00 89.00 85 ASP A CA 1
ATOM 699 C C . ASP A 1 85 ? -2.722 4.896 11.099 1.00 89.00 85 ASP A C 1
ATOM 701 O O . ASP A 1 85 ? -2.622 5.088 9.886 1.00 89.00 85 ASP A O 1
ATOM 705 N N . LEU A 1 86 ? -1.939 5.551 11.966 1.00 91.06 86 LEU A N 1
ATOM 706 C CA . LEU A 1 86 ? -0.878 6.475 11.546 1.00 91.06 86 LEU A CA 1
ATOM 707 C C . LEU A 1 86 ? 0.244 5.752 10.787 1.00 91.06 86 LEU A C 1
ATOM 709 O O . LEU A 1 86 ? 0.664 6.202 9.719 1.00 91.06 86 LEU A O 1
ATOM 713 N N . LEU A 1 87 ? 0.724 4.622 11.315 1.00 93.19 87 LEU A N 1
ATOM 714 C CA . LEU A 1 87 ? 1.741 3.803 10.651 1.00 93.19 87 LEU A CA 1
ATOM 715 C C . LEU A 1 87 ? 1.232 3.239 9.320 1.00 93.19 87 LEU A C 1
ATOM 717 O O . LEU A 1 87 ? 1.967 3.240 8.331 1.00 93.19 87 LEU A O 1
ATOM 721 N N . GLU A 1 88 ? -0.028 2.809 9.277 1.00 92.31 88 GLU A N 1
ATOM 722 C CA . GLU A 1 88 ? -0.706 2.360 8.064 1.00 92.31 88 GLU A CA 1
ATOM 723 C C . GLU A 1 88 ? -0.684 3.460 6.996 1.00 92.31 88 GL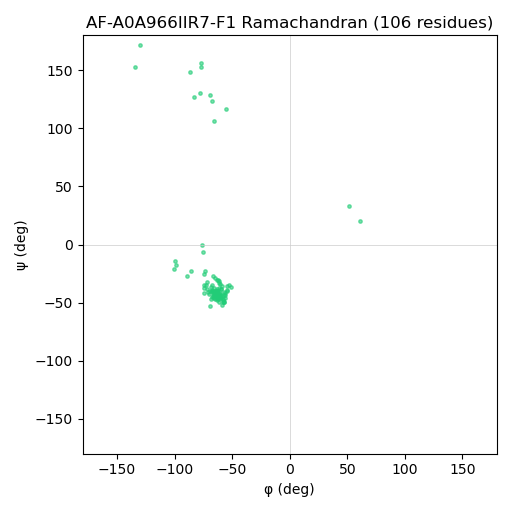U A C 1
ATOM 725 O O . GLU A 1 88 ? -0.229 3.222 5.878 1.00 92.31 88 GLU A O 1
ATOM 730 N N . MET A 1 89 ? -1.066 4.690 7.349 1.00 93.31 89 MET A N 1
ATOM 731 C CA . MET A 1 89 ? -1.022 5.835 6.435 1.00 93.31 89 MET A CA 1
ATOM 732 C C . MET A 1 89 ? 0.387 6.109 5.899 1.00 93.31 89 MET A C 1
ATOM 734 O O . MET A 1 89 ? 0.561 6.298 4.693 1.00 93.31 89 MET A O 1
ATOM 738 N N . MET A 1 90 ? 1.410 6.074 6.755 1.00 93.62 90 MET A N 1
ATOM 739 C CA . MET A 1 90 ? 2.801 6.276 6.330 1.00 93.62 90 MET A CA 1
ATOM 740 C C . MET A 1 90 ? 3.272 5.177 5.361 1.00 93.62 90 MET A C 1
ATOM 742 O O . MET A 1 90 ? 3.937 5.464 4.359 1.00 93.62 90 MET A O 1
ATOM 746 N N . LEU A 1 91 ? 2.891 3.920 5.602 1.00 94.31 91 LEU A N 1
ATOM 747 C CA . LEU A 1 91 ? 3.194 2.803 4.704 1.00 94.31 91 LEU A CA 1
ATOM 748 C C . LEU A 1 91 ? 2.458 2.915 3.360 1.00 94.31 91 LEU A C 1
ATOM 750 O O . LEU A 1 91 ? 3.051 2.658 2.314 1.00 94.31 91 LEU A O 1
ATOM 754 N N . ILE A 1 92 ? 1.198 3.355 3.355 1.00 94.56 92 ILE A N 1
ATOM 755 C CA . ILE A 1 92 ? 0.437 3.586 2.118 1.00 94.56 92 ILE A CA 1
ATOM 756 C C . ILE A 1 92 ? 1.101 4.678 1.276 1.00 94.56 92 ILE A C 1
ATOM 758 O O . ILE A 1 92 ? 1.310 4.488 0.077 1.00 94.56 92 ILE A O 1
ATOM 762 N N . VAL A 1 93 ? 1.475 5.805 1.893 1.00 94.62 93 VAL A N 1
ATOM 763 C CA . VAL A 1 93 ? 2.134 6.921 1.195 1.00 94.62 93 VAL A CA 1
ATOM 764 C C . VAL A 1 93 ? 3.477 6.480 0.615 1.00 94.62 93 VAL A C 1
ATOM 766 O O . VAL A 1 93 ? 3.761 6.737 -0.555 1.00 94.62 93 VAL A O 1
ATOM 769 N N . THR A 1 94 ? 4.295 5.767 1.390 1.00 93.81 94 THR A N 1
ATOM 770 C CA . THR A 1 94 ? 5.582 5.252 0.895 1.00 93.81 94 THR A CA 1
ATOM 771 C C . THR A 1 94 ? 5.397 4.247 -0.244 1.00 93.81 94 THR A C 1
ATOM 773 O O . THR A 1 94 ? 6.083 4.363 -1.262 1.00 93.81 94 THR A O 1
ATOM 776 N N . LEU A 1 95 ? 4.432 3.323 -0.147 1.00 94.00 95 LEU A N 1
ATOM 777 C CA . LEU A 1 95 ? 4.120 2.382 -1.226 1.00 94.00 95 LEU A CA 1
ATOM 778 C C . LEU A 1 95 ? 3.645 3.104 -2.491 1.00 94.00 95 LEU A C 1
ATOM 780 O O . LEU A 1 95 ? 4.051 2.750 -3.599 1.00 94.00 95 LEU A O 1
ATOM 784 N N . PHE A 1 96 ? 2.824 4.140 -2.337 1.00 94.12 96 PHE A N 1
ATOM 785 C CA . PHE A 1 96 ? 2.337 4.957 -3.443 1.00 94.12 96 PHE A CA 1
ATOM 786 C C . PHE A 1 96 ? 3.478 5.673 -4.175 1.00 94.12 96 PHE A C 1
ATOM 788 O O . PHE A 1 96 ? 3.555 5.599 -5.404 1.00 94.12 96 PHE A O 1
ATOM 795 N N . LEU A 1 97 ? 4.415 6.281 -3.439 1.00 91.56 97 LEU A N 1
ATOM 796 C CA . LEU A 1 97 ? 5.613 6.890 -4.026 1.00 91.56 97 LEU A CA 1
ATOM 797 C C . LEU A 1 97 ? 6.455 5.851 -4.774 1.00 91.56 97 LEU A C 1
ATOM 799 O O . LEU A 1 97 ? 6.849 6.086 -5.918 1.00 91.56 97 LEU A O 1
ATOM 803 N N . VAL A 1 98 ? 6.681 4.674 -4.177 1.00 90.69 98 VAL A N 1
ATOM 804 C CA . VAL A 1 98 ? 7.387 3.573 -4.850 1.00 90.69 98 VAL A CA 1
ATOM 805 C C . VAL A 1 98 ? 6.681 3.200 -6.153 1.00 90.69 98 VAL A C 1
ATOM 807 O O . VAL A 1 98 ? 7.349 3.059 -7.177 1.00 90.69 98 VAL A O 1
ATOM 810 N N . CYS A 1 99 ? 5.351 3.102 -6.163 1.00 90.31 99 CYS A N 1
ATOM 811 C CA . CYS A 1 99 ? 4.594 2.753 -7.365 1.00 90.31 99 CYS A CA 1
ATOM 812 C C . CYS A 1 99 ? 4.678 3.818 -8.466 1.00 90.31 99 CYS A C 1
ATOM 814 O O . CYS A 1 99 ? 4.796 3.459 -9.634 1.00 90.31 99 CYS A O 1
ATOM 816 N N . ILE A 1 100 ? 4.685 5.108 -8.119 1.00 90.38 100 ILE A N 1
ATOM 817 C CA . ILE A 1 100 ? 4.811 6.203 -9.096 1.00 90.38 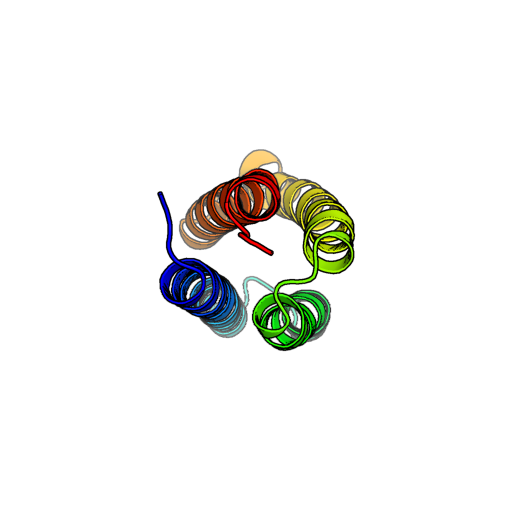100 ILE A CA 1
ATOM 818 C C . ILE A 1 100 ? 6.220 6.281 -9.693 1.00 90.38 100 ILE A C 1
ATOM 820 O O . ILE A 1 100 ? 6.380 6.516 -10.893 1.00 90.38 100 ILE A O 1
ATOM 824 N N . PHE A 1 101 ? 7.257 6.094 -8.875 1.00 87.75 101 PHE A N 1
ATOM 825 C CA . PHE A 1 101 ? 8.643 6.239 -9.327 1.00 87.75 101 PHE A CA 1
ATOM 826 C C . PHE A 1 101 ? 9.220 4.967 -9.963 1.00 87.75 101 PHE A C 1
ATOM 828 O O . PHE A 1 101 ? 10.151 5.061 -10.771 1.00 87.75 101 PHE A O 1
ATOM 835 N N . SER A 1 102 ? 8.668 3.788 -9.658 1.00 86.12 102 SER A N 1
ATOM 836 C CA . SER A 1 102 ? 9.143 2.509 -10.208 1.00 86.12 102 SER A CA 1
ATOM 837 C C . SER A 1 102 ? 9.104 2.451 -11.743 1.00 86.12 102 SER A C 1
ATOM 839 O O . SER A 1 102 ? 10.136 2.113 -12.322 1.00 86.12 102 SER A O 1
ATOM 841 N N . PRO A 1 103 ? 8.021 2.856 -12.443 1.00 84.12 103 PRO A N 1
ATOM 842 C CA . PRO A 1 103 ? 7.970 2.897 -13.908 1.00 84.12 103 PRO A CA 1
ATOM 843 C C . PRO A 1 103 ? 9.111 3.666 -14.577 1.00 84.12 103 PRO A C 1
ATOM 845 O O . PRO A 1 103 ? 9.573 3.259 -15.636 1.00 84.12 103 PRO A O 1
ATOM 848 N N . ARG A 1 104 ? 9.598 4.748 -13.953 1.00 81.50 104 ARG A N 1
ATOM 849 C CA . ARG A 1 104 ? 10.725 5.545 -14.475 1.00 81.50 104 ARG A CA 1
ATOM 850 C C . ARG A 1 104 ? 12.072 4.835 -14.322 1.00 81.50 104 ARG A C 1
ATOM 852 O O . ARG A 1 104 ? 13.024 5.168 -15.018 1.00 81.50 104 ARG A O 1
ATOM 859 N N . SER A 1 105 ? 12.160 3.900 -13.377 1.00 78.31 105 SER A N 1
ATOM 860 C CA . SER A 1 105 ? 13.387 3.173 -13.032 1.00 78.31 105 SER A CA 1
ATOM 861 C C . SER A 1 105 ? 13.466 1.784 -13.670 1.00 78.31 105 SER A C 1
ATOM 863 O O . SER A 1 105 ? 14.557 1.219 -13.734 1.00 78.31 105 SER A O 1
ATOM 865 N N . ILE A 1 106 ? 12.341 1.234 -14.143 1.00 77.62 106 ILE A N 1
ATOM 866 C CA . ILE A 1 106 ? 12.302 -0.035 -14.875 1.00 77.62 106 ILE A CA 1
ATOM 867 C C . ILE A 1 106 ? 13.034 0.157 -16.208 1.00 77.62 106 ILE A C 1
ATOM 869 O O . ILE A 1 106 ? 12.536 0.811 -17.124 1.00 77.62 106 ILE A O 1
ATOM 873 N N . LYS A 1 107 ? 14.237 -0.412 -16.310 1.00 62.47 107 LYS A N 1
ATOM 874 C CA . LYS A 1 107 ? 14.963 -0.517 -17.580 1.00 62.47 107 LYS A CA 1
ATOM 875 C C . LYS A 1 107 ? 14.360 -1.669 -18.389 1.00 62.47 107 LYS A C 1
ATOM 877 O O . LYS A 1 107 ? 14.154 -2.744 -17.821 1.00 62.47 107 LYS A O 1
ATOM 882 N N . LYS A 1 108 ? 14.044 -1.405 -19.662 1.00 55.97 108 LYS A N 1
ATOM 883 C CA . LYS A 1 108 ? 13.702 -2.440 -20.650 1.00 55.97 108 LYS A CA 1
ATOM 884 C C . LYS A 1 108 ? 14.878 -3.382 -20.861 1.00 55.97 108 LYS A C 1
ATOM 886 O O . LYS A 1 108 ? 16.022 -2.875 -20.841 1.00 55.97 108 LYS A O 1
#

Mean predicted aligned error: 4.44 Å

Radius of gyration: 14.06 Å; Cα contacts (8 Å, |Δi|>4): 89; chains: 1; bounding box: 34×23×39 Å

=== Feature glossary ===
Legend for the data blocks above and below:

— What the protein is —

Sequence gives the chain of amino acids in standard one-letter code (A=alanine, C=cysteine, …, Y=tyrosine), read N→C. It is the only feature that is directly encoded by the gene; all structural features are derived from the folded form of this sequence.

The annotation block draws on four external resources. InterPro: which protein families and domains the sequence belongs to. GO: standardized terms for what the protein does, what process it participates in, and where in the cell it acts. CATH: which structural fold it has in the CATH hierarchy. Organism: the species of origin.

— Where its atoms are —

Atomic coordinates in PDBx/mmCIF format — the same representation the Protein Data Bank distributes. Each line of the _atom_site loop places one backbone atom in Cartesian space (units: ångströms, origin: arbitrary).

Six rendered views show the 3D structure from the faces of a cube — i.e. along ±x, ±y, ±z. Rendering representation is drawn randomly per protein from cartoon (secondary-structure ribbons), sticks (backbone bonds), or molecular surface; coloring is either N→C rainbow (blue at the N-terminus through red at the C-terminus) or one color per chain.

— Local backbone conformation —

DSSP 8-state secondary structure assigns each residue one of H (α-helix), G (3₁₀-helix), I (π-helix), E (extended β-strand), B (isolated β-bridge), T (hydrogen-bonded turn), S (bend), or '-' (coil). The assignment is computed from backbone hydrogen-bond geometry via the Kabsch–Sander algorithm.

P-SEA three-state annotation labels each residue as helix, strand, or coil based purely on the geometry of the Cα trace. It serves as a fallback when the full backbone (and thus DSSP) is unavailable.

φ (phi) and ψ (psi) are the two rotatable backbone dihedrals per residue: φ is the C(i-1)–N–Cα–C torsion, ψ is the N–Cα–C–N(i+1) torsion, both in degrees on (−180°, 180°]. α-helical residues cluster near (−60°, −45°); β-strand residues near (−120°, +130°). A Ramachandran plot is simply a scatter of (φ, ψ) for every residue.

— Global shape and packing —

Radius of gyration (Rg) is the root-mean-square distance of Cα atoms from their centroid — a single number for overall size and compactness. A globular domain of N residues has Rg ≈ 2.2·N^0.38 Å; an extended or disordered chain has a much larger Rg. The Cα contact count is the number of residue pairs whose Cα atoms are within 8 Å and are more than four positions apart in sequence — a standard proxy for tertiary packing density. The bounding box is the smallest axis-aligned box enclosing all Cα atoms.

Accessible surface area quantifies burial. A residue with SASA near zero is packed into the hydrophobic core; one with SASA >100 Å² sits on the surface. Computed here via the Shrake–Rupley numerical algorithm with a 1.4 Å probe.

The contact map is a binary N×N matrix image: pixel (i, j) is dark where Cα_i and Cα_j are within 8 Å and |i−j|>4. Because the |i−j|>4 filter removes local helical contacts, off-diagonal stripes parallel to the main diagonal indicate parallel β-sheets; stripes perpendicular to it indicate antiparallel β-sheets. The Ramachandran plot scatters every residue's 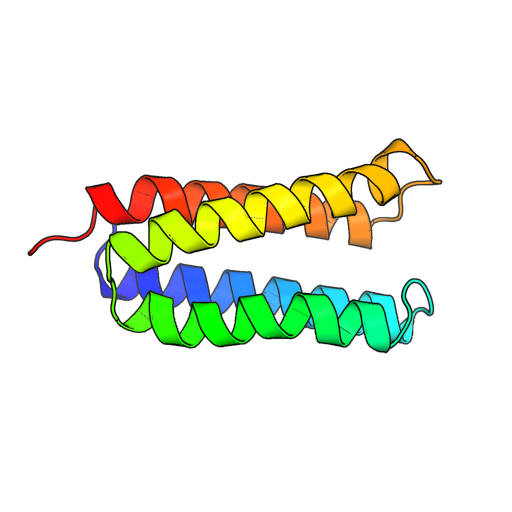(φ, ψ) pair against the sterically allowed regions. The PAE heatmap renders the predicted-aligned-error matrix.

— Structural neighborhood —

A 3Di character summarizes, for each residue, the relative orientation of the Cα frame of its nearest spatial neighbor. Because it encodes fold topology rather than chemistry, 3Di alignments detect remote structural similarity that sequence alignment misses.

Structural nearest neighbors (via Foldseek easy-search vs the PDB). Reported per hit: target PDB id, E-value, and alignment TM-score. A TM-score above ~0.5 is the conventional threshold for 'same fold'.

— Confidence and disorder —

For AlphaFold models, the B-factor field carries pLDDT — the model's own estimate of local accuracy on a 0–100 scale. Regions with pLDDT<50 should be treated as essentially unmodeled; they often correspond to intrinsically disordered segments.

B-factor (Debye–Waller factor) reflects atomic displacement in the crystal lattice. It is an experimental observable (units Å²), not a prediction; low values mean the atom is pinned down, high values mean it moves or is heterogeneous across the crystal.

Predicted Aligned Error (PAE) is an AlphaFold confidence matrix: entry (i, j) is the expected error in the position of residue j, in ångströms, when the prediction is superimposed on the true structure at residue i. Low PAE within a block of residues means that block is internally rigid and well-predicted; high PAE between two blocks means their relative placement is uncertain even if each block individually is confident.